Protein AF-A0A920PYH5-F1 (afdb_monomer)

Foldseek 3Di:
DDPPDDDPDPDDPVNQADVVVRHHHPCCPPPPVNLVCCVVPPQVPHDDDFDDCVCAVDAFRWDWGDRSPFIWIWGQHNPPRDTDIDTPDDPPPD

Structure (mmCIF, N/CA/C/O backbone):
data_AF-A0A920PYH5-F1
#
_entry.id   AF-A0A920PYH5-F1
#
loop_
_atom_site.group_PDB
_atom_site.id
_atom_site.type_symbol
_atom_site.label_atom_id
_atom_site.label_alt_id
_atom_site.label_comp_id
_atom_site.label_asym_id
_atom_site.label_entity_id
_atom_site.label_seq_id
_atom_site.pdbx_PDB_ins_code
_atom_site.Cartn_x
_atom_site.Cartn_y
_atom_site.Cartn_z
_atom_site.occupancy
_atom_site.B_iso_or_equiv
_atom_site.auth_seq_id
_atom_site.auth_comp_id
_atom_site.auth_asym_id
_atom_site.auth_atom_id
_atom_site.pdbx_PDB_model_num
ATOM 1 N N . MET A 1 1 ? -11.333 5.730 -29.952 1.00 38.19 1 MET A N 1
ATOM 2 C CA . MET A 1 1 ? -10.149 6.302 -30.624 1.00 38.19 1 MET A CA 1
ATOM 3 C C . MET A 1 1 ? -9.223 6.875 -29.561 1.00 38.19 1 MET A C 1
ATOM 5 O O . MET A 1 1 ? -9.352 8.033 -29.207 1.00 38.19 1 MET A O 1
ATOM 9 N N . VAL A 1 2 ? -8.339 6.034 -29.022 1.00 28.67 2 VAL A N 1
ATOM 10 C CA . VAL A 1 2 ? -7.059 6.439 -28.422 1.00 28.67 2 VAL A CA 1
ATOM 11 C C . VAL A 1 2 ? -6.084 5.366 -28.885 1.00 28.67 2 VAL A C 1
ATOM 13 O O . VAL A 1 2 ? -6.018 4.276 -28.326 1.00 28.67 2 VAL A O 1
ATOM 16 N N . SER A 1 3 ? -5.437 5.624 -30.015 1.00 31.55 3 SER A N 1
ATOM 17 C CA . SER A 1 3 ? -4.387 4.756 -30.532 1.00 31.55 3 SER A CA 1
ATOM 18 C C . SER A 1 3 ? -3.128 5.037 -29.721 1.00 31.55 3 SER A C 1
ATOM 20 O O . SER A 1 3 ? -2.441 6.026 -29.967 1.00 31.55 3 SER A O 1
ATOM 22 N N . ILE A 1 4 ? -2.851 4.201 -28.719 1.00 48.62 4 ILE A N 1
ATOM 23 C CA . ILE A 1 4 ? -1.569 4.227 -28.012 1.00 48.62 4 ILE A CA 1
ATOM 24 C C . ILE A 1 4 ? -0.534 3.658 -28.980 1.00 48.62 4 ILE A C 1
ATOM 26 O O . ILE A 1 4 ? -0.622 2.511 -29.417 1.00 48.62 4 ILE A O 1
ATOM 30 N N . ASN A 1 5 ? 0.408 4.507 -29.368 1.00 37.31 5 ASN A N 1
ATOM 31 C CA . ASN A 1 5 ? 1.418 4.227 -30.373 1.00 37.31 5 ASN A CA 1
ATOM 32 C C . ASN A 1 5 ? 2.400 3.156 -29.846 1.00 37.31 5 ASN A C 1
ATOM 34 O O . ASN A 1 5 ? 3.398 3.466 -29.200 1.00 37.31 5 ASN A O 1
ATOM 38 N N . LYS A 1 6 ? 2.097 1.873 -30.086 1.00 50.91 6 LYS A N 1
ATOM 39 C CA . LYS A 1 6 ? 3.023 0.746 -29.894 1.00 50.91 6 LYS A CA 1
ATOM 40 C C . LYS A 1 6 ? 4.078 0.787 -31.001 1.00 50.91 6 LYS A C 1
ATOM 42 O O . LYS A 1 6 ? 3.796 0.351 -32.110 1.00 50.91 6 LYS A O 1
ATOM 47 N N . SER A 1 7 ? 5.284 1.280 -30.720 1.00 43.31 7 SER A N 1
ATOM 48 C CA . SER A 1 7 ? 6.516 0.794 -31.380 1.00 43.31 7 SER A CA 1
ATOM 49 C C . SER A 1 7 ? 7.792 1.473 -30.862 1.00 43.31 7 SER A C 1
ATOM 51 O O . SER A 1 7 ? 8.479 2.222 -31.548 1.00 43.31 7 SER A O 1
ATOM 53 N N . ARG A 1 8 ? 8.205 1.093 -29.654 1.00 48.16 8 ARG A N 1
ATOM 54 C CA . ARG A 1 8 ? 9.581 0.612 -29.463 1.00 48.16 8 ARG A CA 1
ATOM 55 C C . ARG A 1 8 ? 9.421 -0.863 -29.120 1.00 48.16 8 ARG A C 1
ATOM 57 O O . ARG A 1 8 ? 8.577 -1.167 -28.288 1.00 48.16 8 ARG A O 1
ATOM 64 N N . GLY A 1 9 ? 10.085 -1.729 -29.889 1.00 46.31 9 GLY A N 1
ATOM 65 C CA . GLY A 1 9 ? 9.754 -3.147 -30.085 1.00 46.31 9 GLY A CA 1
ATOM 66 C C . GLY A 1 9 ? 9.194 -3.870 -28.860 1.00 4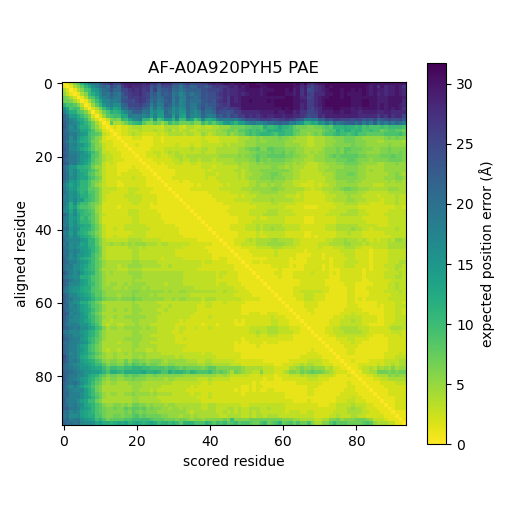6.31 9 GLY A C 1
ATOM 67 O O . GLY A 1 9 ? 9.701 -3.690 -27.758 1.00 46.31 9 GLY A O 1
ATOM 68 N N . ASP A 1 10 ? 8.158 -4.678 -29.096 1.00 54.97 10 ASP A N 1
ATOM 69 C CA . ASP A 1 10 ? 7.488 -5.562 -28.136 1.00 54.97 10 ASP A CA 1
ATOM 70 C C . ASP A 1 10 ? 8.490 -6.555 -27.524 1.00 54.97 10 ASP A C 1
ATOM 72 O O . ASP A 1 10 ? 8.633 -7.702 -27.947 1.00 54.97 10 ASP A O 1
ATOM 76 N N . ARG A 1 11 ? 9.289 -6.067 -26.577 1.00 61.25 11 ARG A N 1
ATOM 77 C CA . ARG A 1 11 ? 10.163 -6.881 -25.750 1.00 61.25 11 ARG A CA 1
ATOM 78 C C . ARG A 1 11 ? 9.284 -7.526 -24.696 1.00 61.25 11 ARG A C 1
ATOM 80 O O . ARG A 1 11 ? 8.678 -6.835 -23.882 1.00 61.25 11 ARG A O 1
ATOM 87 N N . SER A 1 12 ? 9.251 -8.856 -24.694 1.00 79.31 12 SER A N 1
ATOM 88 C CA . SER A 1 12 ? 8.666 -9.626 -23.595 1.00 79.31 12 SER A CA 1
ATOM 89 C C . SER A 1 12 ? 9.229 -9.127 -22.261 1.00 79.31 12 SER A C 1
ATOM 91 O O . SER A 1 12 ? 10.443 -8.939 -22.162 1.00 79.31 12 SER A O 1
ATOM 93 N N . LEU A 1 13 ? 8.392 -8.954 -21.228 1.00 84.06 13 LEU A N 1
ATOM 94 C CA . LEU A 1 13 ? 8.827 -8.519 -19.887 1.00 84.06 13 LEU A CA 1
ATOM 95 C C . LEU A 1 13 ? 10.017 -9.337 -19.358 1.00 84.06 13 LEU A C 1
ATOM 97 O O . LEU A 1 13 ? 10.902 -8.800 -18.700 1.00 84.06 13 LEU A O 1
ATOM 101 N N . ARG A 1 14 ? 10.086 -10.627 -19.716 1.00 85.81 14 ARG A N 1
ATOM 102 C CA . ARG A 1 14 ? 11.187 -11.530 -19.342 1.00 85.81 14 ARG A CA 1
ATOM 103 C C . ARG A 1 14 ? 12.547 -11.127 -19.913 1.00 85.81 14 ARG A C 1
ATOM 105 O O . ARG A 1 14 ? 13.558 -11.540 -19.376 1.00 85.81 14 ARG A O 1
ATOM 112 N N . SER A 1 15 ? 12.577 -10.348 -20.991 1.00 89.94 15 SER A N 1
ATOM 113 C CA . SER A 1 15 ? 13.821 -9.878 -21.619 1.00 89.94 15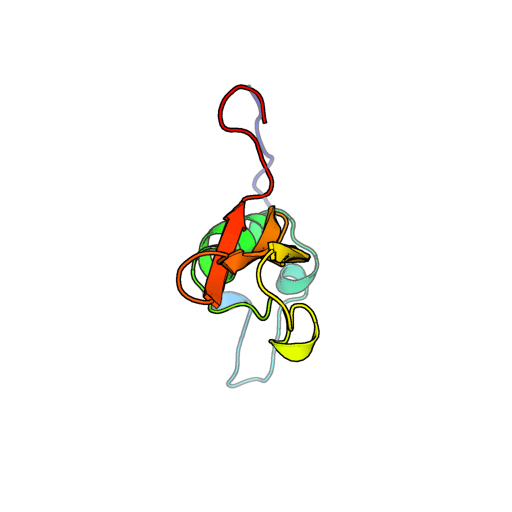 SER A CA 1
ATOM 114 C C . SER A 1 15 ? 14.373 -8.590 -21.000 1.00 89.94 15 SER A C 1
ATOM 116 O O . SER A 1 15 ? 15.428 -8.119 -21.413 1.00 89.94 15 SER A O 1
ATOM 118 N N . LEU A 1 16 ? 13.661 -7.995 -20.036 1.00 92.69 16 LEU A N 1
ATOM 119 C CA . LEU A 1 16 ? 14.078 -6.753 -19.383 1.00 92.69 16 LEU A CA 1
ATOM 120 C C . LEU A 1 16 ? 15.097 -6.971 -18.261 1.00 92.69 16 LEU A C 1
ATOM 122 O O . LEU A 1 16 ? 15.754 -6.016 -17.852 1.00 92.69 16 LEU A O 1
ATOM 126 N N . VAL A 1 17 ? 15.225 -8.199 -17.761 1.00 94.75 17 VAL A N 1
ATOM 127 C CA . VAL A 1 17 ? 16.172 -8.571 -16.709 1.00 94.75 17 VAL A CA 1
ATOM 128 C C . VAL A 1 17 ? 16.891 -9.838 -17.150 1.00 94.75 17 VAL A C 1
ATOM 130 O O . VAL A 1 17 ? 16.246 -10.849 -17.414 1.00 94.75 17 VAL A O 1
ATOM 133 N N . ASP A 1 18 ? 18.216 -9.772 -17.211 1.00 94.94 18 ASP A N 1
ATOM 134 C CA . ASP A 1 18 ? 19.102 -10.901 -17.486 1.00 94.94 18 ASP A CA 1
ATOM 135 C C . ASP A 1 18 ? 20.019 -11.102 -16.269 1.00 94.94 18 ASP A C 1
ATOM 137 O O . ASP A 1 18 ? 21.032 -10.405 -16.129 1.00 94.94 18 ASP A O 1
ATOM 141 N N . PRO A 1 19 ? 19.645 -12.005 -15.346 1.00 94.50 19 PRO A N 1
ATOM 142 C CA . PRO A 1 19 ? 20.425 -12.265 -14.141 1.00 94.50 19 PRO A CA 1
ATOM 143 C C . PRO A 1 19 ? 21.789 -12.899 -14.422 1.00 94.50 19 PRO A C 1
ATOM 145 O O . PRO A 1 19 ? 22.724 -12.650 -13.666 1.00 94.50 19 PRO A O 1
ATOM 148 N N . ASP A 1 20 ? 21.914 -13.684 -15.496 1.00 96.69 20 ASP A N 1
ATOM 149 C CA . ASP A 1 20 ? 23.135 -14.437 -15.806 1.00 96.69 20 ASP A CA 1
ATOM 150 C C . ASP A 1 20 ? 24.259 -13.502 -16.262 1.00 96.69 20 ASP A C 1
ATOM 152 O O . ASP A 1 20 ? 25.425 -13.701 -15.920 1.00 96.69 20 ASP A O 1
ATOM 156 N N . ASN A 1 21 ? 23.898 -12.439 -16.986 1.00 96.75 21 ASN A N 1
ATOM 157 C CA . ASN A 1 21 ? 24.834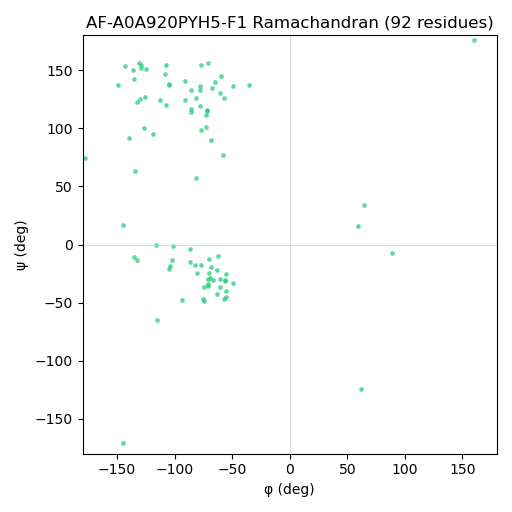 -11.410 -17.443 1.00 96.75 21 ASN A CA 1
ATOM 158 C C . ASN A 1 21 ? 24.798 -10.128 -16.592 1.00 96.75 21 ASN A C 1
ATOM 160 O O . ASN A 1 21 ? 25.541 -9.185 -16.866 1.00 96.75 21 ASN A O 1
ATOM 164 N N . GLY A 1 22 ? 23.939 -10.068 -15.569 1.00 95.81 22 GLY A N 1
ATOM 165 C CA . GLY A 1 22 ? 23.792 -8.904 -14.693 1.00 95.81 22 GLY A CA 1
ATOM 166 C C . GLY A 1 22 ? 23.266 -7.654 -15.407 1.00 95.81 22 GLY A C 1
ATOM 167 O O . GLY A 1 22 ? 23.668 -6.539 -15.072 1.00 95.81 22 GLY A O 1
ATOM 168 N N . LEU A 1 23 ? 22.393 -7.818 -16.405 1.00 95.75 23 LEU A N 1
ATOM 169 C CA . LEU A 1 23 ? 21.853 -6.711 -17.199 1.00 95.75 23 LEU A CA 1
ATOM 170 C C . LEU A 1 23 ? 20.404 -6.402 -16.807 1.00 95.75 23 LEU A C 1
ATOM 172 O O . LEU A 1 23 ? 19.571 -7.295 -16.661 1.00 95.75 23 LEU A O 1
ATOM 176 N N . ILE A 1 24 ? 20.086 -5.110 -16.692 1.00 95.88 24 ILE A N 1
ATOM 177 C CA . ILE A 1 24 ? 18.724 -4.619 -16.454 1.00 95.88 24 ILE A CA 1
ATOM 178 C C . ILE A 1 24 ? 18.415 -3.532 -17.480 1.00 95.88 24 ILE A C 1
ATOM 180 O O . ILE A 1 24 ? 19.142 -2.544 -17.611 1.00 95.88 24 ILE A O 1
ATOM 184 N N . ALA A 1 25 ? 17.326 -3.708 -18.220 1.00 95.31 25 ALA A N 1
ATOM 185 C CA . ALA A 1 25 ? 16.861 -2.728 -19.181 1.00 95.31 25 ALA A CA 1
ATOM 186 C C . ALA A 1 25 ? 16.385 -1.459 -18.462 1.00 95.31 25 ALA A C 1
ATOM 188 O O . ALA A 1 25 ? 15.603 -1.510 -17.516 1.00 95.31 25 ALA A O 1
ATOM 189 N N . ARG A 1 26 ? 16.800 -0.292 -18.969 1.00 94.94 26 ARG A N 1
ATOM 190 C CA . ARG A 1 26 ? 16.392 1.014 -18.424 1.00 94.94 26 ARG A CA 1
ATOM 191 C C . ARG A 1 26 ? 14.871 1.196 -18.392 1.00 94.94 26 ARG A C 1
ATOM 193 O O . ARG A 1 26 ? 14.368 1.882 -17.508 1.00 94.94 26 ARG A O 1
ATOM 200 N N . ASP A 1 27 ? 14.163 0.594 -19.347 1.00 93.12 27 ASP A N 1
ATOM 201 C CA . ASP A 1 27 ? 12.709 0.710 -19.485 1.00 93.12 27 ASP A CA 1
ATOM 202 C C . ASP A 1 27 ? 11.965 0.284 -18.211 1.00 93.12 27 ASP A C 1
ATOM 204 O O . ASP A 1 27 ? 10.945 0.891 -17.902 1.00 93.12 27 ASP A O 1
ATOM 208 N N . THR A 1 28 ? 12.506 -0.659 -17.429 1.00 93.81 28 THR A N 1
ATOM 209 C CA . THR A 1 28 ? 11.934 -1.103 -16.145 1.00 93.81 28 THR A CA 1
ATOM 210 C C . THR A 1 28 ? 11.716 0.048 -15.157 1.00 93.81 28 THR A C 1
ATOM 212 O O . THR A 1 28 ? 10.843 -0.038 -14.310 1.00 93.81 28 THR A O 1
ATOM 215 N N . TYR A 1 29 ? 12.469 1.146 -15.270 1.00 95.38 29 TYR A N 1
ATOM 216 C CA . TYR A 1 29 ? 12.388 2.274 -14.334 1.00 95.38 29 TYR A CA 1
ATOM 217 C C . TYR A 1 29 ? 11.598 3.477 -14.855 1.00 95.38 29 TYR A C 1
ATOM 219 O O . TYR A 1 29 ? 11.350 4.412 -14.099 1.00 95.38 29 TYR A O 1
ATOM 227 N N . VAL A 1 30 ? 11.301 3.532 -16.157 1.00 95.56 30 VAL A N 1
ATOM 228 C CA . VAL A 1 30 ? 10.811 4.768 -16.804 1.00 95.56 30 VAL A CA 1
ATOM 229 C C . VAL A 1 30 ? 9.636 4.552 -17.750 1.00 95.56 30 VAL A C 1
ATOM 231 O O . VAL A 1 30 ? 9.071 5.523 -18.251 1.00 95.56 30 VAL A O 1
ATOM 234 N N . ASN A 1 31 ? 9.300 3.304 -18.071 1.00 94.62 31 ASN A N 1
ATOM 235 C CA . ASN A 1 31 ? 8.237 3.006 -19.015 1.00 94.62 31 ASN A CA 1
ATOM 236 C C . ASN A 1 31 ? 6.880 2.972 -18.305 1.00 94.62 31 ASN A C 1
ATOM 238 O O . ASN A 1 31 ? 6.592 2.058 -17.537 1.00 94.62 31 ASN A O 1
ATOM 242 N N . GLU A 1 32 ? 6.020 3.926 -18.649 1.00 95.88 32 GLU A N 1
ATOM 243 C CA . GLU A 1 32 ? 4.667 4.049 -18.099 1.00 95.88 32 GLU A CA 1
ATOM 244 C C . GLU A 1 32 ? 3.826 2.771 -18.261 1.00 95.88 32 GLU A C 1
ATOM 246 O O . GLU A 1 32 ? 3.119 2.360 -17.350 1.00 95.88 32 GLU A O 1
ATOM 251 N N . ALA A 1 33 ? 3.923 2.081 -19.401 1.00 94.25 33 ALA A N 1
ATOM 252 C CA . ALA A 1 33 ? 3.149 0.861 -19.627 1.00 94.25 33 ALA A CA 1
ATOM 253 C C . ALA A 1 33 ? 3.626 -0.316 -18.759 1.00 94.25 33 ALA A C 1
ATOM 255 O O . ALA A 1 33 ? 2.849 -1.239 -18.510 1.00 94.25 33 ALA A O 1
ATOM 256 N N . ILE A 1 34 ? 4.891 -0.305 -18.326 1.00 94.94 34 ILE A N 1
ATOM 257 C CA . ILE A 1 34 ? 5.403 -1.261 -17.337 1.00 94.94 34 ILE A CA 1
ATOM 258 C C . ILE A 1 34 ? 4.878 -0.873 -15.957 1.00 94.94 34 ILE A C 1
ATOM 260 O O . ILE A 1 34 ? 4.310 -1.726 -15.289 1.00 94.94 34 ILE A O 1
ATOM 264 N N . TYR A 1 35 ? 4.954 0.405 -15.584 1.00 96.25 35 TYR A N 1
ATOM 265 C CA . TYR A 1 35 ? 4.453 0.898 -14.299 1.00 96.25 35 TYR A CA 1
ATOM 266 C C . TYR A 1 35 ? 2.971 0.558 -14.062 1.00 96.25 35 TYR A C 1
ATOM 268 O O . TYR A 1 35 ? 2.611 0.008 -13.023 1.00 96.25 35 TYR A O 1
ATOM 276 N N . GLN A 1 36 ? 2.110 0.760 -15.064 1.00 95.75 36 GLN A N 1
ATOM 277 C CA . GLN A 1 36 ? 0.695 0.374 -14.968 1.00 95.75 36 GLN A CA 1
ATOM 278 C C . GLN A 1 36 ? 0.510 -1.137 -14.736 1.00 95.75 36 GLN A C 1
ATOM 280 O O . GLN A 1 36 ? -0.358 -1.559 -13.971 1.00 95.75 36 GLN A O 1
ATOM 285 N N . GLN A 1 37 ? 1.361 -1.969 -15.343 1.00 94.94 37 GLN A N 1
ATOM 286 C CA . GLN A 1 37 ? 1.360 -3.409 -15.081 1.00 94.94 37 GLN A CA 1
ATOM 287 C C . GLN A 1 37 ? 1.901 -3.745 -13.689 1.00 94.94 37 GLN A C 1
ATOM 289 O O . GLN A 1 37 ? 1.411 -4.689 -13.079 1.00 94.94 37 GLN A O 1
ATOM 294 N N . GLU A 1 38 ? 2.868 -2.998 -13.154 1.00 96.31 38 GLU A N 1
ATOM 295 C CA . GLU A 1 38 ? 3.343 -3.178 -11.777 1.00 96.31 38 GLU A CA 1
ATOM 296 C C . GLU A 1 38 ? 2.228 -2.888 -10.766 1.00 96.31 38 GLU A C 1
ATOM 298 O O . GLU A 1 38 ? 2.038 -3.667 -9.828 1.00 96.31 38 GLU A O 1
ATOM 303 N N . LEU A 1 39 ? 1.444 -1.823 -10.973 1.00 96.62 39 LEU A N 1
ATOM 304 C CA . LEU A 1 39 ? 0.276 -1.512 -10.139 1.00 96.62 39 LEU A CA 1
ATOM 305 C C . LEU A 1 39 ? -0.721 -2.680 -10.113 1.00 96.62 39 LEU A C 1
ATOM 307 O O . LEU A 1 39 ? -1.131 -3.128 -9.039 1.00 96.62 39 LEU A O 1
ATOM 311 N N . GLU A 1 40 ? -1.045 -3.242 -11.278 1.00 95.38 40 GLU A N 1
ATOM 312 C CA . GLU A 1 40 ? -1.994 -4.353 -11.402 1.00 95.38 40 GLU A CA 1
ATOM 313 C C . GLU A 1 40 ? -1.425 -5.706 -10.938 1.00 95.38 40 GLU A C 1
ATOM 315 O O . GLU A 1 40 ? -2.150 -6.544 -10.387 1.00 95.38 40 GLU A O 1
ATOM 320 N N . GLN A 1 41 ? -0.141 -5.972 -11.176 1.00 95.19 41 GLN A N 1
ATOM 321 C CA . GLN A 1 41 ? 0.436 -7.311 -11.023 1.00 95.19 41 GLN A CA 1
ATOM 322 C C . GLN A 1 41 ? 1.288 -7.498 -9.776 1.00 95.19 41 GLN A C 1
ATOM 324 O O . GLN A 1 41 ? 1.458 -8.635 -9.334 1.00 95.19 41 GLN A O 1
ATOM 329 N N . ILE A 1 42 ? 1.782 -6.414 -9.188 1.00 96.38 42 ILE A N 1
ATOM 330 C CA . ILE A 1 42 ? 2.625 -6.444 -7.996 1.00 96.38 42 ILE A CA 1
ATOM 331 C C . ILE A 1 42 ? 1.882 -5.772 -6.845 1.00 96.38 42 ILE A C 1
ATOM 333 O O . ILE A 1 42 ? 1.504 -6.445 -5.885 1.00 96.38 42 ILE A O 1
ATOM 337 N N . PHE A 1 43 ? 1.614 -4.470 -6.944 1.00 96.94 43 PHE A N 1
ATOM 338 C CA . PHE A 1 43 ? 1.128 -3.690 -5.801 1.00 96.94 43 PHE A CA 1
ATOM 339 C C . PHE A 1 43 ? -0.299 -4.052 -5.364 1.00 96.94 43 PHE A C 1
ATOM 341 O O . PHE A 1 43 ? -0.596 -3.988 -4.175 1.00 96.94 43 PHE A O 1
ATOM 348 N N . SER A 1 44 ? -1.158 -4.513 -6.278 1.00 95.06 44 SER A N 1
ATOM 349 C CA . SER A 1 44 ? -2.534 -4.937 -5.961 1.00 95.06 44 SER A CA 1
ATOM 350 C C . SER A 1 44 ? -2.638 -6.220 -5.122 1.00 95.06 44 SER A C 1
ATOM 352 O O . SER A 1 44 ? -3.691 -6.500 -4.548 1.00 95.06 44 SER A O 1
ATOM 354 N N . ARG A 1 45 ? -1.575 -7.033 -5.084 1.00 95.31 45 ARG A N 1
ATOM 355 C CA . ARG A 1 45 ? -1.609 -8.401 -4.534 1.00 95.31 45 ARG A CA 1
ATOM 356 C C . ARG A 1 45 ? -0.464 -8.729 -3.577 1.00 95.31 45 ARG A C 1
ATOM 358 O O . ARG A 1 45 ? -0.513 -9.759 -2.907 1.00 95.31 45 ARG A O 1
ATOM 365 N N . ALA A 1 46 ? 0.577 -7.902 -3.534 1.00 97.38 46 ALA A N 1
ATOM 366 C CA . ALA A 1 46 ? 1.686 -8.057 -2.604 1.00 97.38 46 ALA A CA 1
ATOM 367 C C . ALA A 1 46 ? 1.304 -7.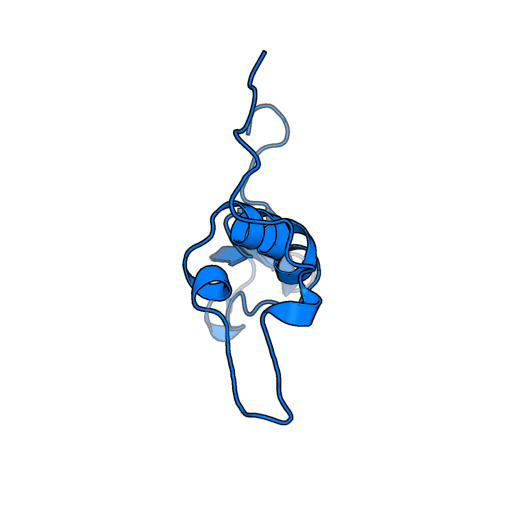589 -1.191 1.00 97.38 46 ALA A C 1
ATOM 369 O O . ALA A 1 46 ? 0.459 -6.714 -1.004 1.00 97.38 46 ALA A O 1
ATOM 370 N N . TRP A 1 47 ? 1.984 -8.136 -0.184 1.00 97.38 47 TRP A N 1
ATOM 371 C CA . TRP A 1 47 ? 1.935 -7.594 1.171 1.00 97.38 47 TRP A CA 1
ATOM 372 C C . TRP A 1 47 ? 2.727 -6.286 1.217 1.00 97.38 47 TRP A C 1
ATOM 374 O O . TRP A 1 47 ? 3.949 -6.294 1.082 1.00 97.38 47 TRP A O 1
ATOM 384 N N . LEU A 1 48 ? 2.024 -5.167 1.397 1.00 97.75 48 LEU A N 1
ATOM 385 C CA . LEU A 1 48 ? 2.615 -3.834 1.483 1.00 97.75 48 LEU A CA 1
ATOM 386 C C . LEU A 1 48 ? 2.611 -3.347 2.931 1.00 97.75 48 LEU A C 1
ATOM 388 O O . LEU A 1 48 ? 1.636 -3.517 3.663 1.00 97.75 48 LEU A O 1
ATOM 392 N N . PHE A 1 49 ? 3.713 -2.730 3.346 1.00 97.31 49 PHE A N 1
ATOM 393 C CA . PHE A 1 49 ? 3.811 -2.132 4.669 1.00 97.31 49 PHE A CA 1
ATOM 394 C C . PHE A 1 49 ? 2.958 -0.861 4.736 1.00 97.31 49 PHE A C 1
ATOM 396 O O . PHE A 1 49 ? 3.253 0.119 4.057 1.00 97.31 49 PHE A O 1
ATOM 403 N N . VAL A 1 50 ? 1.912 -0.875 5.565 1.00 97.56 50 VAL A N 1
ATOM 404 C CA . VAL A 1 50 ? 0.979 0.258 5.713 1.00 97.56 50 VAL A CA 1
ATOM 405 C C . VAL A 1 50 ? 1.190 1.063 6.996 1.00 97.56 50 VAL A C 1
ATOM 407 O O . VAL A 1 50 ? 0.735 2.202 7.072 1.00 97.56 50 VAL A O 1
ATOM 410 N N . GLY A 1 51 ? 1.876 0.503 7.994 1.00 97.62 51 GLY A N 1
ATOM 411 C CA . GLY A 1 51 ? 2.135 1.157 9.273 1.00 97.62 51 GLY A CA 1
ATOM 412 C C . GLY A 1 51 ? 2.494 0.174 10.384 1.00 97.62 51 GLY A C 1
ATOM 413 O O . GLY A 1 51 ? 2.471 -1.043 10.203 1.00 97.62 51 GLY A O 1
ATOM 414 N N . HIS A 1 52 ? 2.818 0.730 11.546 1.00 98.25 52 HIS A N 1
ATOM 415 C CA . HIS A 1 52 ? 3.121 0.013 12.776 1.00 98.25 52 HIS A CA 1
ATOM 416 C C . HIS A 1 52 ? 1.993 0.183 13.800 1.00 98.25 52 HIS A C 1
ATOM 418 O O . HIS A 1 52 ? 1.372 1.242 13.896 1.00 98.25 52 HIS A O 1
ATOM 424 N N . GLU A 1 53 ? 1.750 -0.840 14.619 1.00 98.00 53 GLU A N 1
ATOM 425 C CA . GLU A 1 53 ? 0.635 -0.854 15.572 1.00 98.00 53 GLU A CA 1
ATOM 426 C C . GLU A 1 53 ? 0.685 0.277 16.613 1.00 98.00 53 GLU A C 1
ATOM 428 O O . GLU A 1 53 ? -0.361 0.770 17.035 1.00 98.00 53 GLU A O 1
ATOM 433 N N . THR A 1 54 ? 1.883 0.744 16.976 1.00 98.44 54 THR A N 1
ATOM 434 C CA . THR A 1 54 ? 2.073 1.848 17.936 1.00 98.44 54 THR A CA 1
ATOM 435 C C . THR A 1 54 ? 1.646 3.206 17.389 1.00 98.44 54 THR A C 1
ATOM 437 O O . THR A 1 54 ? 1.538 4.154 18.160 1.00 98.44 54 THR A O 1
ATOM 440 N N . GLN A 1 55 ? 1.398 3.322 16.080 1.00 98.44 55 GLN A N 1
ATOM 441 C CA . GLN A 1 55 ? 0.845 4.537 15.477 1.00 98.44 55 GLN A CA 1
ATOM 442 C C . GLN A 1 55 ? -0.666 4.667 15.724 1.00 98.44 55 GLN A C 1
ATOM 444 O O . GLN A 1 55 ? -1.209 5.757 15.582 1.00 98.44 55 GLN A O 1
ATOM 449 N N . VAL A 1 56 ? -1.336 3.568 16.091 1.00 98.38 56 VAL A N 1
ATOM 450 C CA . VAL A 1 56 ? -2.771 3.509 16.411 1.00 98.38 56 VAL A CA 1
ATOM 451 C C . VAL A 1 56 ? -2.991 2.698 17.698 1.00 98.38 56 VAL A C 1
ATOM 453 O O . VAL A 1 56 ? -3.557 1.599 17.659 1.00 98.38 56 VAL A O 1
ATOM 456 N N . PRO A 1 57 ? -2.465 3.165 18.846 1.00 98.12 57 PRO A N 1
ATOM 457 C CA . PRO A 1 57 ? -2.428 2.371 20.071 1.00 98.12 57 PRO A CA 1
ATOM 458 C C . PRO A 1 57 ? -3.809 2.178 20.705 1.00 98.12 57 PRO A C 1
ATOM 460 O O . PRO A 1 57 ? -4.037 1.146 21.334 1.00 98.12 57 PRO A O 1
ATOM 463 N N . ASN A 1 58 ? -4.736 3.127 20.538 1.00 98.44 58 ASN A N 1
ATOM 464 C CA . ASN A 1 58 ? -6.037 3.094 21.199 1.00 98.44 58 ASN A CA 1
ATOM 465 C C . ASN A 1 58 ? -7.179 2.756 20.230 1.00 98.44 58 ASN A C 1
ATOM 467 O O . ASN A 1 58 ? -7.096 3.034 19.031 1.00 98.44 58 ASN A O 1
ATOM 471 N N . PRO A 1 59 ? -8.291 2.193 20.735 1.00 98.44 59 PRO A N 1
ATOM 472 C CA . PRO A 1 59 ? -9.479 1.936 19.928 1.00 98.44 59 PRO A CA 1
ATOM 473 C C . PRO A 1 59 ? -10.014 3.211 19.262 1.00 98.44 59 PRO A C 1
ATOM 475 O O . PRO A 1 59 ? -10.321 4.197 19.930 1.00 98.44 59 PRO A O 1
ATOM 478 N N . GLY A 1 60 ? -10.190 3.173 17.941 1.00 97.81 60 GLY A N 1
ATOM 479 C CA . GLY A 1 60 ? -10.621 4.316 17.139 1.00 97.81 60 GLY A CA 1
ATOM 480 C C . GLY A 1 60 ? -9.496 5.212 16.616 1.00 97.81 60 GLY A C 1
ATOM 481 O O . GLY A 1 60 ? -9.798 6.080 15.796 1.00 97.81 60 GLY A O 1
ATOM 482 N N . ASP A 1 61 ? -8.242 4.997 17.026 1.00 98.62 61 ASP A N 1
ATOM 483 C CA . ASP A 1 61 ? -7.095 5.662 16.407 1.00 98.62 61 ASP A CA 1
ATOM 484 C C . ASP A 1 61 ? -6.953 5.193 14.953 1.00 98.62 61 ASP A C 1
ATOM 486 O O . ASP A 1 61 ? -7.137 4.010 14.636 1.00 98.62 61 ASP A O 1
ATOM 490 N N . PHE A 1 62 ? -6.620 6.126 14.060 1.00 98.50 62 PHE A N 1
ATOM 491 C CA . PHE A 1 62 ? -6.399 5.834 12.649 1.00 98.50 62 PHE A CA 1
ATOM 492 C C . PHE A 1 62 ? -5.269 6.677 12.059 1.00 98.50 62 PHE A C 1
ATOM 494 O O . PHE A 1 62 ? -5.012 7.799 12.497 1.00 98.50 62 PHE A O 1
ATOM 501 N N . ILE A 1 63 ? -4.635 6.147 11.015 1.00 98.56 63 ILE A N 1
ATOM 502 C CA . ILE A 1 63 ? -3.703 6.882 10.156 1.00 98.56 63 ILE A CA 1
ATOM 503 C C . ILE A 1 63 ? -4.053 6.659 8.683 1.00 98.56 63 ILE A C 1
ATOM 505 O O . ILE A 1 63 ? -4.658 5.648 8.317 1.00 98.56 63 ILE A O 1
ATOM 509 N N . ARG A 1 64 ? -3.643 7.599 7.828 1.0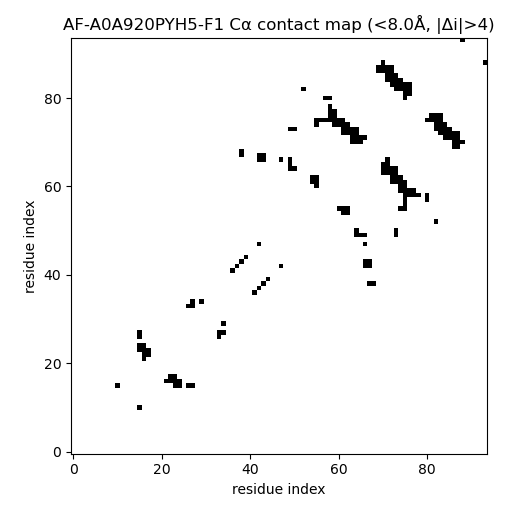0 98.19 64 ARG A N 1
ATOM 510 C CA . ARG A 1 64 ? -3.650 7.425 6.371 1.00 98.19 64 ARG A CA 1
ATOM 511 C C . ARG A 1 64 ? -2.312 6.860 5.912 1.00 98.19 64 ARG A C 1
ATOM 513 O O . ARG A 1 64 ? -1.264 7.270 6.405 1.00 98.19 64 ARG A O 1
ATOM 520 N N . SER A 1 65 ? -2.368 5.946 4.956 1.00 97.62 65 SER A N 1
ATOM 521 C CA . SER A 1 65 ? -1.211 5.335 4.305 1.00 97.62 65 SER A CA 1
ATOM 522 C C . SER A 1 65 ? -1.531 5.070 2.831 1.00 97.62 65 SER A C 1
ATOM 524 O O . SER A 1 65 ? -2.555 5.542 2.328 1.00 97.62 65 SER A O 1
ATOM 526 N N . ARG A 1 66 ? -0.663 4.346 2.120 1.00 97.00 66 ARG A N 1
ATOM 527 C CA . ARG A 1 66 ? -0.865 4.008 0.705 1.00 97.00 66 ARG A CA 1
ATOM 528 C C . ARG A 1 66 ? -0.537 2.553 0.400 1.00 97.00 66 ARG A C 1
ATOM 530 O O . ARG A 1 66 ? 0.337 1.959 1.025 1.00 97.00 66 ARG A O 1
ATOM 537 N N . MET A 1 67 ? -1.221 2.012 -0.601 1.00 97.06 67 MET A N 1
ATOM 538 C CA . MET A 1 67 ? -0.928 0.726 -1.229 1.00 97.06 67 MET A CA 1
ATOM 539 C C . MET A 1 67 ? -0.797 0.947 -2.738 1.00 97.06 67 MET A C 1
ATOM 541 O O . MET A 1 67 ? -1.795 1.106 -3.435 1.00 97.06 67 MET A O 1
ATOM 545 N N . GLY A 1 68 ? 0.440 1.023 -3.237 1.00 94.88 68 GLY A N 1
ATOM 546 C CA . GLY A 1 68 ? 0.691 1.552 -4.579 1.00 94.88 68 GLY A CA 1
ATOM 547 C C . GLY A 1 68 ? 0.234 3.010 -4.657 1.00 94.88 68 GLY A C 1
ATOM 548 O O . GLY A 1 68 ? 0.639 3.838 -3.837 1.00 94.88 68 GLY A O 1
ATOM 549 N N . GLU A 1 69 ? -0.646 3.320 -5.605 1.00 95.75 69 GLU A N 1
ATOM 550 C CA . GLU A 1 69 ? -1.227 4.659 -5.733 1.00 95.75 69 GLU A CA 1
ATOM 551 C C . GLU A 1 69 ? -2.471 4.881 -4.868 1.00 95.75 69 GLU A C 1
ATOM 553 O O . GLU A 1 69 ? -2.827 6.033 -4.614 1.00 95.75 69 GLU A O 1
ATOM 558 N N . GLU A 1 70 ? -3.083 3.820 -4.350 1.00 96.44 70 GLU A N 1
ATOM 559 C CA . GLU A 1 70 ? -4.338 3.908 -3.611 1.00 96.44 70 GLU A CA 1
ATOM 560 C C . GLU A 1 70 ? -4.115 4.400 -2.180 1.00 96.44 70 GLU A C 1
ATOM 562 O O . GLU A 1 70 ? -3.237 3.909 -1.463 1.00 96.44 70 GLU A O 1
ATOM 567 N N . GLU A 1 71 ? -4.923 5.363 -1.735 1.00 97.44 71 GLU A N 1
ATOM 568 C CA . GLU A 1 71 ? -4.937 5.773 -0.333 1.00 97.44 71 GLU A CA 1
ATOM 569 C C . GLU A 1 71 ? -5.723 4.782 0.519 1.00 97.44 71 GLU A C 1
ATOM 571 O O . GLU A 1 71 ? -6.833 4.377 0.175 1.00 97.44 71 GLU A O 1
ATOM 576 N N . VAL A 1 72 ? -5.181 4.445 1.685 1.00 98.38 72 VAL A N 1
ATOM 577 C CA . VAL A 1 72 ? -5.825 3.539 2.636 1.00 98.38 72 VAL A CA 1
ATOM 578 C C . VAL A 1 72 ? -5.872 4.137 4.036 1.00 98.38 72 VAL A C 1
ATOM 580 O O . VAL A 1 72 ? -5.040 4.967 4.410 1.00 98.38 72 VAL A O 1
ATOM 583 N N . ILE A 1 73 ? -6.845 3.694 4.827 1.00 98.50 73 ILE A N 1
ATOM 584 C CA . ILE A 1 73 ? -6.961 4.003 6.253 1.00 98.50 73 ILE A CA 1
ATOM 585 C C . ILE A 1 73 ? -6.611 2.746 7.043 1.00 98.50 73 ILE A C 1
ATOM 587 O O . ILE A 1 73 ? -7.299 1.736 6.906 1.00 98.50 73 ILE A O 1
ATOM 591 N N . LEU A 1 74 ? -5.582 2.830 7.891 1.00 98.62 74 LEU A N 1
ATOM 592 C CA . LEU A 1 74 ? -5.303 1.853 8.946 1.00 98.62 74 LEU A CA 1
ATOM 593 C C . LEU A 1 74 ? -6.017 2.310 10.219 1.00 98.62 74 LEU A C 1
ATOM 595 O O . LEU A 1 74 ? -5.787 3.430 10.673 1.00 98.62 74 LEU A O 1
ATOM 599 N N . VAL A 1 75 ? -6.857 1.457 10.802 1.00 98.50 75 VAL A N 1
ATOM 600 C CA . VAL A 1 75 ? -7.670 1.788 11.981 1.00 98.50 75 VAL A CA 1
ATOM 601 C C . VAL A 1 75 ? -7.650 0.670 13.019 1.00 98.50 75 VAL A C 1
ATOM 603 O O . VAL A 1 75 ? -7.677 -0.514 12.671 1.00 98.50 75 VAL A O 1
ATOM 606 N N . ARG A 1 76 ? -7.636 1.054 14.299 1.00 98.62 76 ARG A N 1
ATOM 607 C CA . ARG A 1 76 ? -7.876 0.159 15.437 1.00 98.62 76 ARG A CA 1
ATOM 608 C C . ARG A 1 76 ? -9.376 0.044 15.703 1.00 98.62 76 ARG A C 1
ATOM 610 O O . ARG A 1 76 ? -10.013 1.037 16.060 1.00 98.62 76 ARG A O 1
ATOM 617 N N . ASP A 1 77 ? -9.946 -1.147 15.554 1.00 98.00 77 ASP A N 1
ATOM 618 C CA . ASP A 1 77 ? -11.372 -1.374 15.793 1.00 98.00 77 ASP A CA 1
ATOM 619 C C . ASP A 1 77 ? -11.784 -1.031 17.234 1.00 98.00 77 ASP A C 1
ATOM 621 O O . ASP A 1 77 ? -11.036 -1.241 18.191 1.00 98.00 77 ASP A O 1
ATOM 625 N N . ARG A 1 78 ? -13.002 -0.505 17.401 1.00 97.62 78 ARG A N 1
ATOM 626 C CA . ARG A 1 78 ? -13.515 -0.104 18.721 1.00 97.62 78 ARG A CA 1
ATOM 627 C C . ARG A 1 78 ? -14.062 -1.261 19.553 1.00 97.62 78 ARG A C 1
ATOM 629 O O . ARG A 1 78 ? -14.135 -1.126 20.770 1.00 97.62 78 ARG A O 1
ATO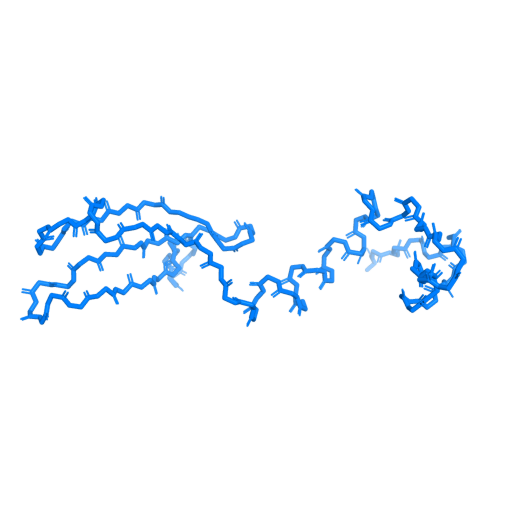M 636 N N . LYS A 1 79 ? -14.498 -2.351 18.918 1.00 96.25 79 LYS A N 1
ATOM 637 C CA . LYS A 1 79 ? -15.152 -3.488 19.574 1.00 96.25 79 LYS A CA 1
ATOM 638 C C . LYS A 1 79 ? -14.152 -4.575 19.945 1.00 96.25 79 LYS A C 1
ATOM 640 O O . LYS A 1 79 ? -14.198 -5.049 21.074 1.00 96.25 79 LYS A O 1
ATOM 645 N N . ASP A 1 80 ? -13.283 -4.968 19.015 1.00 96.19 80 ASP A N 1
ATOM 646 C CA . ASP A 1 80 ? -12.353 -6.093 19.196 1.00 96.19 80 ASP A CA 1
ATOM 647 C C . ASP A 1 80 ? -10.864 -5.703 19.168 1.00 96.19 80 ASP A C 1
ATOM 649 O O . ASP A 1 80 ? -10.006 -6.563 19.365 1.00 96.19 80 ASP A O 1
ATOM 653 N N . GLN A 1 81 ? -10.553 -4.413 18.974 1.00 95.88 81 GLN A N 1
ATOM 654 C CA . GLN A 1 81 ? -9.191 -3.858 18.924 1.00 95.88 81 GLN A CA 1
ATOM 655 C C . GLN A 1 81 ? -8.295 -4.452 17.824 1.00 95.88 81 GLN A C 1
ATOM 657 O O . GLN A 1 81 ? -7.072 -4.257 17.838 1.00 95.88 81 GLN A O 1
ATOM 662 N N . ARG A 1 82 ? -8.875 -5.140 16.834 1.00 98.00 82 ARG A N 1
ATOM 663 C CA . ARG A 1 82 ? -8.132 -5.599 15.660 1.00 98.00 82 ARG A CA 1
ATOM 664 C C . ARG A 1 82 ? -7.753 -4.427 14.766 1.00 98.00 82 ARG A C 1
ATOM 666 O O . ARG A 1 82 ? -8.377 -3.368 14.776 1.00 98.00 82 ARG A O 1
ATOM 673 N N . LEU A 1 83 ? -6.698 -4.628 13.986 1.00 98.19 83 LEU A N 1
ATOM 674 C CA . LEU A 1 83 ? -6.319 -3.700 12.931 1.00 98.19 83 LEU A CA 1
ATOM 675 C C . LEU A 1 83 ? -7.089 -4.025 11.660 1.00 98.19 83 LEU A C 1
ATOM 677 O O . LEU A 1 83 ? -7.128 -5.177 11.225 1.00 98.19 83 LEU A O 1
ATOM 681 N N . HIS A 1 84 ? -7.642 -2.990 11.042 1.00 98.06 84 HIS A N 1
ATOM 682 C CA . HIS A 1 84 ? -8.231 -3.071 9.716 1.00 98.06 84 HIS A CA 1
ATOM 683 C C . HIS A 1 84 ? -7.598 -2.049 8.786 1.00 98.06 84 HIS A C 1
ATOM 685 O O . HIS A 1 84 ? -7.176 -0.976 9.217 1.00 98.06 84 HIS A O 1
ATOM 691 N N . VAL A 1 85 ? -7.573 -2.391 7.501 1.00 98.06 85 VAL A N 1
ATOM 692 C CA . VAL A 1 85 ? -7.133 -1.508 6.425 1.00 98.06 85 VAL A CA 1
ATOM 693 C C . VAL A 1 85 ? -8.241 -1.447 5.387 1.00 98.06 85 VAL A C 1
ATOM 695 O O . VAL A 1 85 ? -8.708 -2.486 4.920 1.00 98.06 85 VAL A O 1
ATOM 698 N N . PHE A 1 86 ? -8.668 -0.239 5.035 1.00 97.56 86 PHE A N 1
ATOM 699 C CA . PHE A 1 86 ? -9.714 -0.004 4.040 1.00 97.56 86 PHE A CA 1
ATOM 700 C C . PHE A 1 86 ? -9.248 1.006 2.998 1.00 97.56 86 PHE A C 1
ATOM 702 O O . PHE A 1 86 ? -8.457 1.892 3.314 1.00 97.56 86 PHE A O 1
ATOM 709 N N . LEU A 1 87 ? -9.788 0.913 1.781 1.00 97.75 87 LEU A N 1
ATOM 710 C CA . LEU A 1 87 ? -9.630 1.961 0.776 1.00 97.75 87 LEU A CA 1
ATOM 711 C C . LEU A 1 87 ? -10.228 3.273 1.303 1.00 97.75 87 LEU A C 1
ATOM 713 O O . LEU A 1 87 ? -11.372 3.296 1.766 1.00 97.75 87 LEU A O 1
ATOM 717 N N . ASN A 1 88 ? -9.468 4.361 1.214 1.00 97.69 88 ASN A N 1
ATOM 718 C CA . ASN A 1 88 ? -9.897 5.700 1.608 1.00 97.69 88 ASN A CA 1
ATOM 719 C C . ASN A 1 88 ?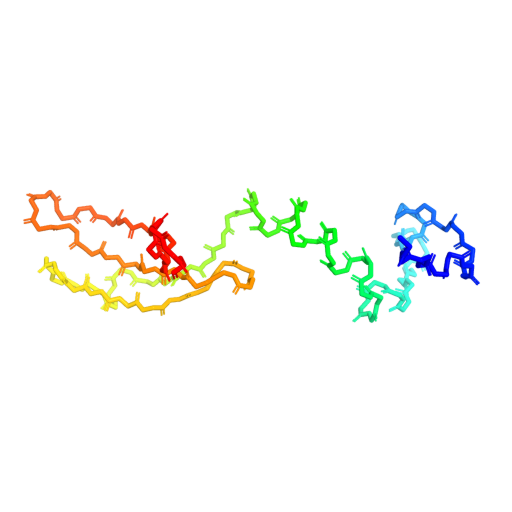 -10.741 6.357 0.505 1.00 97.69 88 ASN A C 1
ATOM 721 O O . ASN A 1 88 ? -10.387 7.404 -0.030 1.00 97.69 88 ASN A O 1
ATOM 725 N N . SER A 1 89 ? -11.836 5.710 0.118 1.00 96.88 89 SER A N 1
ATOM 726 C CA . SER A 1 89 ? -12.729 6.221 -0.919 1.00 96.88 89 SER A CA 1
ATOM 727 C C . SER A 1 89 ? -14.163 5.782 -0.662 1.00 96.88 89 SER A C 1
ATOM 729 O O . SER A 1 89 ? -14.435 4.634 -0.287 1.00 96.88 89 SER A O 1
ATOM 731 N N . CYS A 1 90 ? -15.108 6.705 -0.846 1.00 96.88 90 CYS A N 1
ATOM 732 C CA . CYS A 1 90 ? -16.516 6.396 -0.67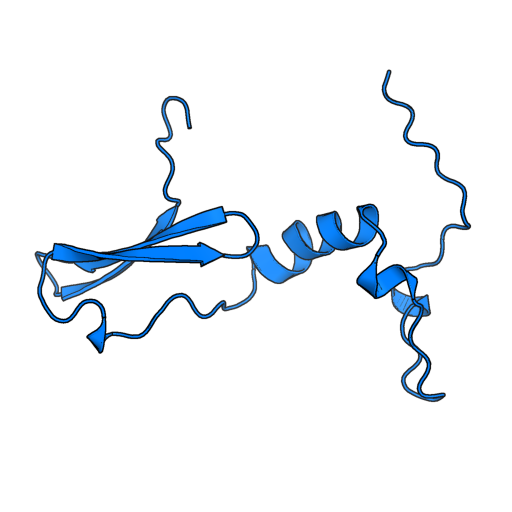6 1.00 96.88 90 CYS A CA 1
ATOM 733 C C . CYS A 1 90 ? -17.057 5.717 -1.935 1.00 96.88 90 CYS A C 1
ATOM 735 O O . CYS A 1 90 ? -17.042 6.263 -3.035 1.00 96.88 90 CYS A O 1
ATOM 737 N N . ARG A 1 91 ? -17.672 4.544 -1.771 1.00 96.69 91 ARG A N 1
ATOM 738 C CA . ARG A 1 91 ? -18.249 3.789 -2.898 1.00 96.69 91 ARG A CA 1
ATOM 739 C C . ARG A 1 91 ? -19.390 4.506 -3.635 1.00 96.69 91 ARG A C 1
ATOM 741 O O . ARG A 1 91 ? -19.825 4.014 -4.669 1.00 96.69 91 ARG A O 1
ATOM 748 N N . HIS A 1 92 ? -19.903 5.622 -3.113 1.00 97.62 92 HIS A N 1
ATOM 749 C CA . HIS A 1 92 ? -20.939 6.406 -3.782 1.00 97.62 92 HIS A CA 1
ATOM 750 C C . HIS A 1 92 ? -20.379 7.216 -4.960 1.00 97.62 92 HIS A C 1
ATOM 752 O O . HIS A 1 92 ? -20.975 7.184 -6.035 1.00 97.62 92 HIS A O 1
ATOM 758 N N . LYS A 1 93 ? -19.277 7.957 -4.773 1.00 94.31 93 LYS A N 1
ATOM 759 C CA . LYS A 1 93 ? -18.748 8.885 -5.793 1.00 94.31 93 LYS A CA 1
ATOM 760 C C . LYS A 1 93 ? -17.221 8.989 -5.839 1.00 94.31 93 LYS A C 1
ATOM 762 O O . LYS A 1 93 ? -16.710 9.926 -6.449 1.00 94.31 93 LYS A O 1
ATOM 767 N N . GLY A 1 94 ? -16.515 8.034 -5.245 1.00 84.31 94 GLY A N 1
ATOM 768 C CA . GLY A 1 94 ? -15.104 8.212 -4.922 1.00 84.31 94 GLY A CA 1
ATOM 769 C C . GLY A 1 94 ? -14.926 8.902 -3.581 1.00 84.31 94 GLY A C 1
ATOM 770 O O . GLY A 1 94 ? -13.756 8.979 -3.166 1.00 84.31 94 GLY A O 1
#

pLDDT: mean 89.96, std 17.15, range [28.67, 98.62]

Sequence (94 aa):
MVSINKSRGDRSLRSLVDPDNGLIARDTYVNEAIYQQELEQIFSRAWLFVGHETQVPNPGDFIRSRMGEEEVILVRDRKDQRLHVFLNSCRHKG

Solvent-accessible surface area (backbone atoms only — not comparable to full-atom values): 6068 Å² total; per-residue (Å²)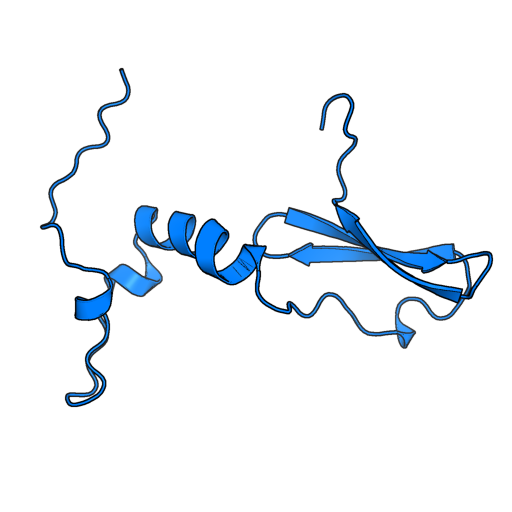: 142,80,85,78,85,85,78,78,75,93,68,58,76,74,75,40,52,38,80,93,79,72,46,70,46,71,55,84,80,73,37,64,78,55,51,58,47,40,46,69,70,41,46,72,74,52,94,68,85,63,81,59,68,82,78,32,75,47,66,65,31,61,47,81,35,53,54,72,90,45,49,26,35,42,34,17,34,77,86,80,60,47,80,46,76,43,74,69,54,47,91,87,86,86

Nearest PDB structures (foldseek):
  5aeu-assembly2_A  TM=9.832E-01  e=3.986E-06  Paraburkholderia xenovorans LB400
  2xso-assembly1_G  TM=9.859E-01  e=7.518E-06  Paraburkholderia xenovorans LB400
  2yfl-assembly1_I  TM=9.888E-01  e=8.011E-06  Paraburkholderia xenovorans LB400
  1uli-assembly1_A  TM=9.929E-01  e=1.100E-05  Rhodococcus jostii RHA1
  1wql-assembly1_A  TM=9.771E-01  e=2.211E-05  Pseudomonas fluorescens

Secondary structure (DSSP, 8-state):
-------S----GGGSEETTTTEE-GGGGT-HHHHHHHIIIIITTS------GGGS-STT-EEEEEETTEEEEEEE-TTT--EEEEESS-TTT-

Radius of gyration: 19.31 Å; Cα contacts (8 Å, |Δi|>4): 102; chains: 1; bounding box: 46×23×53 Å

Mean predicted aligned error: 6.71 Å